Protein AF-A0A6J1KAU2-F1 (afdb_monomer_lite)

Sequence (123 aa):
MEIAKTAQKSWAKTPLWRRAEVLHKSAAILKEHKAPIAECLVKEISKPAKDAVTEVVRSGDLVSYCAEEDVRILGEGKFLVADSFPGNERTKYCLTSKVLLAVSPEKVLRLVMSSRCIRVSTV

Organism: Cucurbita maxima (NCBI:txid3661)

Secondary structure (DSSP, 8-state):
-HHHHHHHHHHTTS-HHHHHHHHHHHHHHHHHTHHHHHHHHHHHH---HHHHHHHHHHHHHHHHHHHHHHHHHHHS--EEEGGGSTT--TT-EEEEEEEEEEE--TTS-EEEEEEEEEEEPP-

pLDDT: mean 71.18, std 18.27, range [30.25, 92.75]

Radius of gyration: 19.09 Å; chains: 1; bounding box: 45×30×55 Å

InterPro domains:
  IPR015590 Aldehyde dehydrogenase domain [PF00171] (2-76)
  IPR016161 Aldehyde/histidinol dehydrogenase [SSF53720] (2-81)
  IPR016162 Aldehyde dehydrogenase, N-terminal [G3DSA:3.40.605.10] (1-103)
  IPR051020 Aldehyde dehydrogenase-related metabolic enzymes [PTHR42991] (1-101)

Foldseek 3Di:
DVVVVVVVVVVVPDDLVVVLVVLLVVLVVLLVCLQVQLVVVCVPPVDDSVVSSVLSNVQSVVSNVVSVVLCVQVVPQDWDQPVVDPPDDRQWIKGKHWDWDFDDDPRHGDTDTDIDIDTDDDD

Structure (mmCIF, N/CA/C/O backbone):
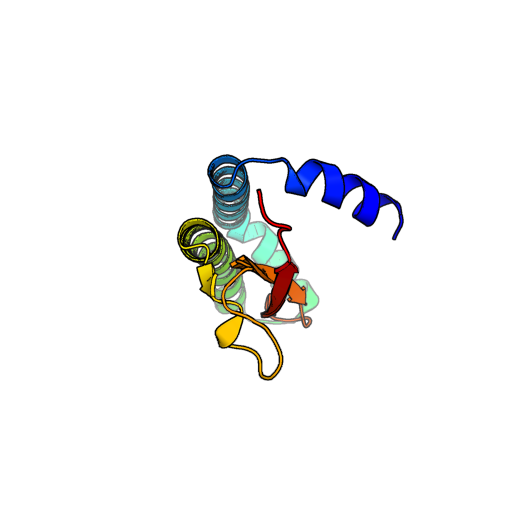data_AF-A0A6J1KAU2-F1
#
_entry.id   AF-A0A6J1KAU2-F1
#
loop_
_atom_site.group_PDB
_atom_site.id
_atom_site.type_symbol
_atom_site.label_atom_id
_atom_site.label_alt_id
_atom_site.label_comp_id
_atom_site.label_asym_id
_atom_site.label_entity_id
_atom_site.label_seq_id
_atom_site.pdbx_PDB_ins_code
_atom_site.Cartn_x
_atom_site.Cartn_y
_atom_site.Cartn_z
_atom_site.occupancy
_atom_site.B_iso_or_equiv
_atom_site.auth_seq_id
_atom_site.auth_comp_id
_atom_site.auth_asym_id
_atom_site.auth_atom_id
_atom_site.pdbx_PDB_model_num
ATOM 1 N N . MET A 1 1 ? 2.199 19.894 11.637 1.00 62.66 1 MET A N 1
ATOM 2 C CA . MET A 1 1 ? 1.567 18.835 12.466 1.00 62.66 1 MET A CA 1
ATOM 3 C C . MET A 1 1 ? 0.053 18.980 12.593 1.00 62.66 1 MET A C 1
ATOM 5 O O . MET A 1 1 ? -0.623 17.960 12.572 1.00 62.66 1 MET A O 1
ATOM 9 N N . GLU A 1 2 ? -0.501 20.192 12.691 1.00 78.00 2 GLU A N 1
ATOM 10 C CA . GLU A 1 2 ? -1.951 20.373 12.902 1.00 78.00 2 GLU A CA 1
ATOM 11 C C . GLU A 1 2 ? -2.833 19.846 11.756 1.00 78.00 2 GLU A C 1
ATOM 13 O O . GLU A 1 2 ? -3.842 19.200 12.020 1.00 78.00 2 GLU A O 1
ATOM 18 N N . ILE A 1 3 ? -2.401 19.982 10.496 1.00 84.31 3 ILE A N 1
ATOM 19 C CA . ILE A 1 3 ? -3.124 19.439 9.326 1.00 84.31 3 ILE A CA 1
ATOM 20 C C . ILE A 1 3 ? -3.240 17.905 9.389 1.00 84.31 3 ILE A C 1
ATOM 22 O O . ILE A 1 3 ? -4.291 17.334 9.109 1.00 84.31 3 ILE A O 1
ATOM 26 N N . ALA A 1 4 ? -2.172 17.219 9.809 1.00 75.06 4 ALA A N 1
ATOM 27 C CA . ALA A 1 4 ? -2.192 15.765 9.952 1.00 75.06 4 ALA A CA 1
ATOM 28 C C . ALA A 1 4 ? -3.140 15.324 11.080 1.00 75.06 4 ALA A C 1
ATOM 30 O O . ALA A 1 4 ? -3.861 14.341 10.929 1.00 75.06 4 ALA A O 1
ATOM 31 N N . LYS A 1 5 ? -3.193 16.072 12.193 1.00 77.62 5 LYS A N 1
ATOM 32 C CA . LYS A 1 5 ? -4.108 15.783 13.310 1.00 77.62 5 LYS A CA 1
ATOM 33 C C . LYS A 1 5 ? -5.574 15.964 12.920 1.00 77.62 5 LYS A C 1
ATOM 35 O O . LYS A 1 5 ? -6.412 15.167 13.335 1.00 77.62 5 LYS A O 1
ATOM 40 N N . THR A 1 6 ? -5.907 16.996 12.146 1.00 83.00 6 THR A N 1
ATOM 41 C CA . THR A 1 6 ? -7.290 17.223 11.699 1.00 83.00 6 THR A CA 1
ATOM 42 C C . THR A 1 6 ? -7.721 16.175 10.676 1.00 83.00 6 THR A C 1
ATOM 44 O O . THR A 1 6 ? -8.795 15.592 10.831 1.00 83.00 6 THR A O 1
ATOM 47 N N . ALA A 1 7 ? -6.858 15.845 9.712 1.00 81.19 7 ALA A N 1
ATOM 48 C CA . ALA A 1 7 ? -7.108 14.788 8.732 1.00 81.19 7 ALA A CA 1
ATOM 49 C C . ALA A 1 7 ? -7.204 13.390 9.370 1.00 81.19 7 ALA A C 1
ATOM 51 O O . ALA A 1 7 ? -8.013 12.566 8.952 1.00 81.19 7 ALA A O 1
ATOM 52 N N . GLN A 1 8 ? -6.443 13.112 10.433 1.00 80.38 8 GLN A N 1
ATOM 53 C CA . GLN A 1 8 ? -6.509 11.825 11.133 1.00 80.38 8 GLN A CA 1
ATOM 54 C C . GLN A 1 8 ? -7.888 11.577 11.765 1.00 80.38 8 GLN A C 1
ATOM 56 O O . GLN A 1 8 ? -8.354 10.437 11.785 1.00 80.38 8 GLN A O 1
ATOM 61 N N . LYS A 1 9 ? -8.582 12.630 12.222 1.00 81.50 9 LYS A N 1
ATOM 62 C CA . LYS A 1 9 ? -9.944 12.520 12.775 1.00 81.50 9 LYS A CA 1
ATOM 63 C C . LYS A 1 9 ? -10.979 12.159 11.711 1.00 81.50 9 LYS A C 1
ATOM 65 O O . LYS A 1 9 ? -11.881 11.375 11.999 1.00 81.50 9 LYS A O 1
ATOM 70 N N . SER A 1 10 ? -10.880 12.726 10.507 1.00 83.50 10 SER A N 1
ATOM 71 C CA . SER A 1 10 ? -11.774 12.363 9.400 1.00 83.50 10 SER A CA 1
ATOM 72 C C . SER A 1 10 ? -11.431 10.978 8.848 1.00 83.50 10 SER A C 1
ATOM 74 O O . SER A 1 10 ? -12.337 10.179 8.623 1.00 83.50 10 SER A O 1
ATOM 76 N N . TRP A 1 11 ? -10.142 10.644 8.741 1.00 80.12 11 TRP A N 1
ATOM 77 C CA . TRP A 1 11 ? -9.676 9.328 8.302 1.00 80.12 11 TRP A CA 1
ATOM 78 C C . TRP A 1 11 ? -10.119 8.201 9.239 1.00 80.12 11 TRP A C 1
ATOM 80 O O . TRP A 1 11 ? -10.567 7.159 8.771 1.00 80.12 11 TRP A O 1
ATOM 90 N N . ALA A 1 12 ? -10.098 8.416 10.557 1.00 78.69 12 ALA A N 1
ATOM 91 C CA . ALA A 1 12 ? -10.556 7.424 11.532 1.00 78.69 12 ALA A CA 1
ATOM 92 C C . ALA A 1 12 ? -12.041 7.038 11.374 1.00 78.69 12 ALA A C 1
ATOM 94 O O . ALA A 1 12 ? -12.426 5.943 11.772 1.00 78.69 12 ALA A O 1
ATOM 95 N N . LYS A 1 13 ? -12.870 7.909 10.780 1.00 81.00 13 LYS A N 1
ATOM 96 C CA . LYS A 1 13 ? -14.290 7.632 10.505 1.00 81.00 13 LYS A CA 1
ATOM 97 C C . LYS A 1 13 ? -14.512 6.847 9.212 1.00 81.00 13 LYS A C 1
ATOM 99 O O . LYS A 1 13 ? -15.621 6.380 8.971 1.00 81.00 13 LYS A O 1
ATOM 104 N N . THR A 1 14 ? -13.495 6.727 8.359 1.00 81.62 14 THR A N 1
ATOM 105 C CA . THR A 1 14 ? -13.633 5.995 7.097 1.00 81.62 14 THR A CA 1
ATOM 106 C C . THR A 1 14 ? -13.702 4.486 7.357 1.00 81.62 14 THR A C 1
ATOM 108 O O . THR A 1 14 ? -12.888 3.944 8.120 1.00 81.62 14 THR A O 1
ATOM 111 N N . PRO A 1 15 ? -14.669 3.778 6.743 1.00 82.44 15 PRO A N 1
ATOM 112 C CA . PRO A 1 15 ? -14.812 2.346 6.950 1.00 82.44 15 PRO A CA 1
ATOM 113 C C . PRO A 1 15 ? -13.609 1.598 6.364 1.00 82.44 15 PRO A C 1
ATOM 115 O O . PRO A 1 15 ? -12.975 2.051 5.410 1.00 82.44 15 PRO A O 1
ATOM 118 N N . LEU A 1 16 ? -13.306 0.434 6.938 1.00 78.81 16 LEU A N 1
ATOM 119 C CA . LEU A 1 16 ? -12.123 -0.370 6.608 1.00 78.81 16 LEU A CA 1
ATOM 120 C C . LEU A 1 16 ? -11.997 -0.683 5.113 1.00 78.81 16 LEU A C 1
ATOM 122 O O . LEU A 1 16 ? -10.934 -0.490 4.533 1.00 78.81 16 LEU A O 1
ATOM 126 N N . TRP A 1 17 ? -13.098 -1.077 4.474 1.00 79.81 17 TRP A N 1
ATOM 127 C CA . TRP A 1 17 ? -13.111 -1.427 3.053 1.00 79.81 17 TRP A CA 1
ATOM 128 C C . TRP A 1 17 ? -12.751 -0.244 2.138 1.00 79.81 17 TRP A C 1
ATOM 130 O O . TRP A 1 17 ? -12.009 -0.425 1.179 1.00 79.81 17 TRP A O 1
ATOM 140 N N . ARG A 1 18 ? -13.199 0.983 2.460 1.00 84.12 18 ARG A N 1
ATOM 141 C CA . ARG A 1 18 ? -12.830 2.202 1.708 1.00 84.12 18 ARG A CA 1
ATOM 142 C C . ARG A 1 18 ? -11.338 2.485 1.837 1.00 84.12 18 ARG A C 1
ATOM 144 O O . ARG A 1 18 ? -10.711 2.915 0.875 1.00 84.12 18 ARG A O 1
ATOM 151 N N . ARG A 1 19 ? -10.768 2.263 3.026 1.00 84.88 19 ARG A N 1
ATOM 152 C CA . ARG A 1 19 ? -9.329 2.451 3.261 1.00 84.88 19 ARG A CA 1
ATOM 153 C C . ARG A 1 19 ? -8.506 1.462 2.440 1.00 84.88 19 ARG A C 1
ATOM 155 O O . ARG A 1 19 ? -7.571 1.885 1.766 1.00 84.88 19 ARG A O 1
ATOM 162 N N . ALA A 1 20 ? -8.903 0.190 2.433 1.00 85.38 20 ALA A N 1
ATOM 163 C CA . ALA A 1 20 ? -8.270 -0.835 1.608 1.00 85.38 20 ALA A CA 1
ATOM 164 C C . ALA A 1 20 ? -8.380 -0.511 0.108 1.00 85.38 20 ALA A C 1
ATOM 166 O O . ALA A 1 20 ? -7.387 -0.578 -0.609 1.00 85.38 20 ALA A O 1
ATOM 167 N N . GLU A 1 21 ? -9.549 -0.061 -0.359 1.00 89.25 21 GLU A N 1
ATOM 168 C CA . GLU A 1 21 ? -9.766 0.345 -1.753 1.00 89.25 21 GLU A CA 1
ATOM 169 C C . GLU A 1 21 ? -8.801 1.462 -2.189 1.00 89.25 21 GLU A C 1
ATOM 171 O O . GLU A 1 21 ? -8.217 1.401 -3.271 1.00 89.25 21 GLU A O 1
ATOM 176 N N . VAL A 1 22 ? -8.594 2.479 -1.345 1.00 89.12 22 VAL A N 1
ATOM 177 C CA . VAL A 1 22 ? -7.663 3.585 -1.631 1.00 89.12 22 VAL A CA 1
ATOM 178 C C . VAL A 1 22 ? -6.213 3.097 -1.703 1.00 89.12 22 VAL A C 1
ATOM 180 O O . VAL A 1 22 ? -5.463 3.524 -2.585 1.00 89.12 22 VAL A O 1
ATOM 183 N N . LEU A 1 23 ? -5.809 2.186 -0.815 1.00 87.75 23 LEU A N 1
ATOM 184 C CA . LEU A 1 23 ? -4.464 1.605 -0.829 1.00 87.75 23 LEU A CA 1
ATOM 185 C C . LEU A 1 23 ? -4.228 0.733 -2.069 1.00 87.75 23 LEU A C 1
ATOM 187 O O . LEU A 1 23 ? -3.192 0.869 -2.718 1.00 87.75 23 LEU A O 1
ATOM 191 N N . HIS A 1 24 ? -5.212 -0.077 -2.463 1.00 89.56 24 HIS A N 1
ATOM 192 C CA . HIS A 1 24 ? -5.152 -0.882 -3.688 1.00 89.56 24 HIS A CA 1
ATOM 193 C C . HIS A 1 24 ? -5.075 -0.018 -4.948 1.00 89.56 24 HIS A C 1
ATOM 195 O O . HIS A 1 24 ? -4.266 -0.290 -5.834 1.00 89.56 24 HIS A O 1
ATOM 201 N N . LYS A 1 25 ? -5.836 1.083 -5.006 1.00 92.19 25 LYS A N 1
ATOM 202 C CA . LYS A 1 25 ? -5.717 2.075 -6.091 1.00 92.19 25 LYS A CA 1
ATOM 203 C C . LYS A 1 25 ? -4.320 2.683 -6.145 1.00 92.19 25 LYS A C 1
ATOM 205 O O . LYS A 1 25 ? -3.744 2.806 -7.221 1.00 92.19 25 LYS A O 1
ATOM 210 N N . SER A 1 26 ? -3.752 3.011 -4.988 1.00 88.94 26 SER A N 1
ATOM 211 C CA . SER A 1 26 ? -2.399 3.568 -4.899 1.00 88.94 26 SER A CA 1
ATOM 212 C C . SER A 1 26 ? -1.346 2.564 -5.388 1.00 88.94 26 SER A C 1
ATOM 214 O O . SER A 1 26 ? -0.449 2.927 -6.146 1.00 88.94 26 SER A O 1
ATOM 216 N N . ALA A 1 27 ? -1.485 1.286 -5.027 1.00 89.25 27 ALA A N 1
ATOM 217 C CA . ALA A 1 27 ? -0.619 0.212 -5.509 1.00 89.25 27 ALA A CA 1
ATOM 218 C C . ALA A 1 27 ? -0.732 -0.009 -7.029 1.00 89.25 27 ALA A C 1
ATOM 220 O O . ALA A 1 27 ? 0.282 -0.248 -7.687 1.00 89.25 27 ALA A O 1
ATOM 221 N N . ALA A 1 28 ? -1.936 0.099 -7.598 1.00 91.12 28 ALA A N 1
ATOM 222 C CA . ALA A 1 28 ? -2.147 0.004 -9.042 1.00 91.12 28 ALA A CA 1
ATOM 223 C C . ALA A 1 28 ? -1.432 1.138 -9.796 1.00 91.12 28 ALA A C 1
ATOM 225 O O . ALA A 1 28 ? -0.676 0.864 -10.726 1.00 91.12 28 ALA A O 1
ATOM 226 N N . ILE A 1 29 ? -1.577 2.382 -9.327 1.00 91.38 29 ILE A N 1
ATOM 227 C CA . ILE A 1 29 ? -0.911 3.562 -9.905 1.00 91.38 29 ILE A CA 1
ATOM 228 C C . ILE A 1 29 ? 0.617 3.407 -9.849 1.00 91.38 29 ILE A C 1
ATOM 230 O O . ILE A 1 29 ? 1.309 3.684 -10.827 1.00 91.38 29 ILE A O 1
ATOM 234 N N . LEU A 1 30 ? 1.165 2.899 -8.738 1.00 87.88 30 LEU A N 1
ATOM 235 C CA . LEU A 1 30 ? 2.605 2.627 -8.623 1.00 87.88 30 LEU A CA 1
ATOM 236 C C . LEU A 1 30 ? 3.097 1.605 -9.658 1.00 87.88 30 LEU A C 1
ATOM 238 O O . LEU A 1 30 ? 4.181 1.762 -10.219 1.00 87.88 30 LEU A O 1
ATOM 242 N N . LYS A 1 31 ? 2.305 0.561 -9.924 1.00 87.25 31 LYS A N 1
ATOM 243 C CA . LYS A 1 31 ? 2.641 -0.477 -10.909 1.00 87.25 31 LYS A CA 1
ATOM 244 C C . LYS A 1 31 ? 2.522 0.031 -12.347 1.00 87.25 31 LYS A C 1
ATOM 246 O O . LYS A 1 31 ? 3.347 -0.343 -13.181 1.00 87.25 31 LYS A O 1
ATOM 251 N N . GLU A 1 32 ? 1.540 0.885 -12.623 1.00 92.75 32 GLU A N 1
ATOM 252 C CA . GLU A 1 32 ? 1.344 1.532 -13.924 1.00 92.75 32 GLU A CA 1
ATOM 253 C C . GLU A 1 32 ? 2.503 2.485 -14.249 1.00 92.75 32 GLU A C 1
ATOM 255 O O . GLU A 1 32 ? 3.114 2.398 -15.314 1.00 92.75 32 GLU A O 1
ATOM 260 N N . HIS A 1 33 ? 2.911 3.306 -13.279 1.00 91.25 33 HIS A N 1
ATOM 261 C CA . HIS A 1 33 ? 3.998 4.276 -13.426 1.00 91.25 33 HIS A CA 1
ATOM 262 C C . HIS A 1 33 ? 5.378 3.736 -13.012 1.00 91.25 33 HIS A C 1
ATOM 264 O O . HIS A 1 33 ? 6.282 4.503 -12.678 1.00 91.25 33 HIS A O 1
ATOM 270 N N . LYS A 1 34 ? 5.600 2.418 -13.077 1.00 88.62 34 LYS A N 1
ATOM 271 C CA . LYS A 1 34 ? 6.869 1.807 -12.640 1.00 88.62 34 LYS A CA 1
ATOM 272 C C . LYS A 1 34 ? 8.104 2.312 -13.395 1.00 88.62 34 LYS A C 1
ATOM 274 O O . LYS A 1 34 ? 9.176 2.404 -12.809 1.00 88.62 34 LYS A O 1
ATOM 279 N N . ALA A 1 35 ? 7.963 2.630 -14.683 1.00 86.75 35 ALA A N 1
ATOM 280 C CA . ALA A 1 35 ? 9.067 3.079 -15.532 1.00 86.75 35 ALA A CA 1
ATOM 281 C C . ALA A 1 35 ? 9.592 4.479 -15.148 1.00 86.75 35 ALA A C 1
ATOM 283 O O . ALA A 1 35 ? 10.783 4.580 -14.854 1.00 86.75 35 ALA A O 1
ATOM 284 N N . PRO A 1 36 ? 8.752 5.534 -15.069 1.00 90.56 36 PRO A N 1
ATOM 285 C CA . PRO A 1 36 ? 9.225 6.856 -14.652 1.00 90.56 36 PRO A CA 1
ATOM 286 C C . PRO A 1 36 ? 9.722 6.875 -13.199 1.00 90.56 36 PRO A C 1
ATOM 288 O O . PRO A 1 36 ? 10.710 7.540 -12.900 1.00 90.56 36 PRO A O 1
ATOM 291 N N . ILE A 1 37 ? 9.104 6.102 -12.297 1.00 87.06 37 ILE A N 1
ATOM 292 C CA . ILE A 1 37 ? 9.551 6.014 -10.896 1.00 87.06 37 ILE A CA 1
ATOM 293 C C . ILE A 1 37 ? 10.921 5.328 -10.802 1.00 87.06 37 ILE A C 1
ATOM 295 O O . ILE A 1 37 ? 11.793 5.785 -10.064 1.00 87.06 37 ILE A O 1
ATOM 299 N N . ALA A 1 38 ? 11.143 4.258 -11.570 1.00 86.88 38 ALA A N 1
ATOM 300 C CA . ALA A 1 38 ? 12.443 3.598 -11.619 1.00 86.88 38 ALA A CA 1
ATOM 301 C C . ALA A 1 38 ? 13.532 4.525 -12.176 1.00 86.88 38 ALA A C 1
ATOM 303 O O . ALA A 1 38 ? 14.644 4.518 -11.660 1.00 86.88 38 ALA A O 1
ATOM 304 N N . GLU A 1 39 ? 13.227 5.359 -13.174 1.00 88.25 39 GLU A N 1
ATOM 305 C CA . GLU A 1 39 ? 14.182 6.342 -13.698 1.00 88.25 39 GLU A CA 1
ATOM 306 C C . GLU A 1 39 ? 14.595 7.370 -12.630 1.00 88.25 39 GLU A C 1
ATOM 308 O O . GLU A 1 39 ? 15.785 7.657 -12.478 1.00 88.25 39 GLU A O 1
ATOM 313 N N . CYS A 1 40 ? 13.639 7.881 -11.847 1.00 87.56 40 CYS A N 1
ATOM 314 C CA . CYS A 1 40 ? 13.929 8.750 -10.704 1.00 87.56 40 CYS A CA 1
ATOM 315 C C . CYS A 1 40 ? 14.821 8.047 -9.665 1.00 87.56 40 CYS A C 1
ATOM 317 O O . CYS A 1 40 ? 15.824 8.616 -9.239 1.00 87.56 40 CYS A O 1
ATOM 319 N N . LEU A 1 41 ? 14.525 6.787 -9.326 1.00 84.56 41 LEU A N 1
ATOM 320 C CA . LEU A 1 41 ? 15.322 6.004 -8.371 1.00 84.56 41 LEU A CA 1
ATOM 321 C C . LEU A 1 41 ? 16.760 5.760 -8.842 1.00 84.56 41 LEU A C 1
ATOM 323 O O . LEU A 1 41 ? 17.691 5.793 -8.034 1.00 84.56 41 LEU A O 1
ATOM 327 N N . VAL A 1 42 ? 16.963 5.523 -10.141 1.00 87.88 42 VAL A N 1
ATOM 328 C CA . VAL A 1 42 ? 18.306 5.372 -10.720 1.00 87.88 42 VAL A CA 1
ATOM 329 C C . VAL A 1 42 ? 19.089 6.681 -10.595 1.00 87.88 42 VAL A C 1
ATOM 331 O O . VAL A 1 42 ? 20.261 6.644 -10.224 1.00 87.88 42 VAL A O 1
ATOM 334 N N . LYS A 1 43 ? 18.447 7.831 -10.845 1.00 87.75 43 LYS A N 1
ATOM 335 C CA . LYS A 1 43 ? 19.079 9.158 -10.734 1.00 87.75 43 LYS A CA 1
ATOM 336 C C . LYS A 1 43 ? 19.454 9.521 -9.295 1.00 87.75 43 LYS A C 1
ATOM 338 O O . LYS A 1 43 ? 20.495 10.132 -9.090 1.00 87.75 43 LYS A O 1
ATOM 343 N N . GLU A 1 44 ? 18.638 9.143 -8.312 1.00 85.50 44 GLU A N 1
ATOM 344 C CA . GLU A 1 44 ? 18.885 9.466 -6.900 1.00 85.50 44 GLU A CA 1
ATOM 345 C C . GLU A 1 44 ? 19.897 8.524 -6.229 1.00 85.50 44 GLU A C 1
ATOM 347 O O . GLU A 1 44 ? 20.783 8.975 -5.508 1.00 85.50 44 GLU A O 1
ATOM 352 N N . ILE A 1 45 ? 19.769 7.209 -6.445 1.00 80.62 45 ILE A N 1
ATOM 353 C CA . ILE A 1 45 ? 20.452 6.182 -5.631 1.00 80.62 45 ILE A CA 1
ATOM 354 C C . ILE A 1 45 ? 21.538 5.439 -6.435 1.00 80.62 45 ILE A C 1
ATOM 356 O O . ILE A 1 45 ? 22.273 4.624 -5.879 1.00 80.62 45 ILE A O 1
ATOM 360 N N . SER A 1 46 ? 21.689 5.715 -7.738 1.00 80.25 46 SER A N 1
ATOM 361 C CA . SER A 1 46 ? 22.650 5.039 -8.634 1.00 80.25 46 SER A CA 1
ATOM 362 C C . SER A 1 46 ? 22.517 3.506 -8.654 1.00 80.25 46 SER A C 1
ATOM 364 O O . SER A 1 46 ? 23.499 2.782 -8.816 1.00 80.25 46 SER A O 1
ATOM 366 N N . LYS A 1 47 ? 21.297 2.984 -8.477 1.00 79.12 47 LYS A N 1
ATOM 367 C CA . LYS A 1 47 ? 21.005 1.548 -8.630 1.00 79.12 47 LYS A CA 1
ATOM 368 C C . LYS A 1 47 ? 20.881 1.175 -10.112 1.00 79.12 47 LYS A C 1
ATOM 370 O O . LYS A 1 47 ? 20.472 2.012 -10.914 1.00 79.12 47 LYS A O 1
ATOM 375 N N . PRO A 1 48 ? 21.173 -0.076 -10.508 1.00 85.94 48 PRO A N 1
ATOM 376 C CA . PRO A 1 48 ? 20.922 -0.516 -11.874 1.00 85.94 48 PRO A CA 1
ATOM 377 C C . PRO A 1 48 ? 19.412 -0.518 -12.160 1.00 85.94 48 PRO A C 1
ATOM 379 O O . PRO A 1 48 ? 18.601 -0.900 -11.316 1.00 85.94 48 PRO A O 1
ATOM 382 N N . ALA A 1 49 ? 19.027 -0.118 -13.375 1.00 83.69 49 ALA A N 1
ATOM 383 C CA . ALA A 1 49 ? 17.623 0.086 -13.749 1.00 83.69 49 ALA A CA 1
ATOM 384 C C . ALA A 1 49 ? 16.735 -1.153 -13.532 1.00 83.69 49 ALA A C 1
ATOM 386 O O . ALA A 1 49 ? 15.561 -1.023 -13.191 1.00 83.69 49 ALA A O 1
ATOM 387 N N . LYS A 1 50 ? 17.296 -2.359 -13.683 1.00 85.81 50 LYS A N 1
ATOM 388 C CA . LYS A 1 50 ? 16.579 -3.615 -13.417 1.00 85.81 50 LYS A CA 1
ATOM 389 C C . LYS A 1 50 ? 16.174 -3.732 -11.945 1.00 85.81 50 LYS A C 1
ATOM 391 O O . LYS A 1 50 ? 15.012 -4.019 -11.666 1.00 85.81 50 LYS A O 1
ATOM 396 N N . ASP A 1 51 ? 17.087 -3.429 -11.027 1.00 85.06 51 ASP A N 1
ATOM 397 C CA . ASP A 1 51 ? 16.826 -3.510 -9.588 1.00 85.06 51 ASP A CA 1
ATOM 398 C C . ASP A 1 51 ? 15.846 -2.417 -9.150 1.00 85.06 51 ASP A C 1
ATOM 400 O O . ASP A 1 51 ? 14.909 -2.697 -8.402 1.00 85.06 51 ASP A O 1
ATOM 404 N N . ALA A 1 52 ? 15.981 -1.204 -9.698 1.00 85.12 52 ALA A N 1
ATOM 405 C CA . ALA A 1 52 ? 15.056 -0.102 -9.432 1.00 85.12 52 ALA A CA 1
ATOM 406 C C . ALA A 1 52 ? 13.607 -0.458 -9.816 1.00 85.12 52 ALA A C 1
ATOM 408 O O . ALA A 1 52 ? 12.685 -0.237 -9.035 1.00 85.12 52 ALA A O 1
ATOM 409 N N . VAL A 1 53 ? 13.388 -1.089 -10.977 1.00 86.62 53 VAL A N 1
ATOM 410 C CA . VAL A 1 53 ? 12.045 -1.547 -11.377 1.00 86.62 53 VAL A CA 1
ATOM 411 C C . VAL A 1 53 ? 11.514 -2.617 -10.420 1.00 86.62 53 VAL A C 1
ATOM 413 O O . VAL A 1 53 ? 10.348 -2.555 -10.025 1.00 86.62 53 VAL A O 1
ATOM 416 N N . THR A 1 54 ? 12.346 -3.584 -10.014 1.00 87.62 54 THR A N 1
ATOM 417 C CA . THR A 1 54 ? 11.911 -4.624 -9.064 1.00 87.62 54 THR A CA 1
ATOM 418 C C . THR A 1 54 ? 11.547 -4.052 -7.695 1.00 87.62 54 THR A C 1
ATOM 420 O O . THR A 1 54 ? 10.600 -4.520 -7.067 1.00 87.62 54 THR A O 1
ATOM 423 N N . GLU A 1 55 ? 12.237 -3.003 -7.252 1.00 85.38 55 GLU A N 1
ATOM 424 C CA . GLU A 1 55 ? 11.973 -2.311 -5.992 1.00 85.38 55 GLU A CA 1
ATOM 425 C C . GLU A 1 55 ? 10.641 -1.553 -6.011 1.00 85.38 55 GLU A C 1
ATOM 427 O O . GLU A 1 55 ? 9.879 -1.628 -5.043 1.00 85.38 55 GLU A O 1
ATOM 432 N N . VAL A 1 56 ? 10.306 -0.890 -7.124 1.00 86.75 56 VAL A N 1
ATOM 433 C CA . VAL A 1 56 ? 9.009 -0.211 -7.290 1.00 86.75 56 VAL A CA 1
ATOM 434 C C . VAL A 1 56 ? 7.860 -1.216 -7.277 1.00 86.75 56 VAL A C 1
ATOM 436 O O . VAL A 1 56 ? 6.874 -1.022 -6.565 1.00 86.75 56 VAL A O 1
ATOM 439 N N . VAL A 1 57 ? 7.998 -2.325 -8.011 1.00 87.94 57 VAL A N 1
ATOM 440 C CA . VAL A 1 57 ? 6.983 -3.391 -8.036 1.00 87.94 57 VAL A CA 1
ATOM 441 C C . VAL A 1 57 ? 6.803 -3.993 -6.643 1.00 87.94 57 VAL A C 1
ATOM 443 O O . VAL A 1 57 ? 5.677 -4.062 -6.150 1.00 87.94 57 VAL A O 1
ATOM 446 N N . ARG A 1 58 ? 7.910 -4.322 -5.965 1.00 86.88 58 ARG A N 1
ATOM 447 C CA . ARG A 1 58 ? 7.894 -4.838 -4.592 1.00 86.88 58 ARG A CA 1
ATOM 448 C C . ARG A 1 58 ? 7.240 -3.858 -3.619 1.00 86.88 58 ARG A C 1
ATOM 450 O O . ARG A 1 58 ? 6.522 -4.282 -2.721 1.00 86.88 58 ARG A O 1
ATOM 457 N N . SER A 1 59 ? 7.461 -2.558 -3.791 1.00 84.81 59 SER A N 1
ATOM 458 C CA . SER A 1 59 ? 6.823 -1.526 -2.967 1.00 84.81 59 SER A CA 1
ATOM 459 C C . SER A 1 59 ? 5.308 -1.488 -3.183 1.00 84.81 59 SER A C 1
ATOM 461 O O . SER A 1 59 ? 4.557 -1.420 -2.213 1.00 84.81 59 SER A O 1
ATOM 463 N N . GLY A 1 60 ? 4.837 -1.617 -4.427 1.00 86.25 60 GLY A N 1
ATOM 464 C CA . GLY A 1 60 ? 3.407 -1.758 -4.723 1.00 86.25 60 GLY A CA 1
ATOM 465 C C . GLY A 1 60 ? 2.788 -3.029 -4.122 1.00 86.25 60 GLY A C 1
ATOM 466 O O . GLY A 1 60 ? 1.671 -2.990 -3.598 1.00 86.25 60 GLY A O 1
ATOM 467 N N . ASP A 1 61 ? 3.517 -4.146 -4.142 1.00 86.25 61 ASP A N 1
ATOM 468 C CA . ASP A 1 61 ? 3.083 -5.398 -3.509 1.00 86.25 61 ASP A CA 1
ATOM 469 C C . ASP A 1 61 ? 3.008 -5.271 -1.983 1.00 86.25 61 ASP A C 1
ATOM 471 O O . ASP A 1 61 ? 2.040 -5.731 -1.382 1.00 86.25 61 ASP A O 1
ATOM 475 N N . LEU A 1 62 ? 3.965 -4.578 -1.355 1.00 84.38 62 LEU A N 1
ATOM 476 C CA . LEU A 1 62 ? 3.928 -4.278 0.080 1.00 84.38 62 LEU A CA 1
ATOM 477 C C . LEU A 1 62 ? 2.703 -3.441 0.458 1.00 84.38 62 LEU A C 1
ATOM 479 O O . LEU A 1 62 ? 2.054 -3.743 1.453 1.00 84.38 62 LEU A O 1
ATOM 483 N N . VAL A 1 63 ? 2.350 -2.425 -0.335 1.00 86.12 63 VAL A N 1
ATOM 484 C CA . VAL A 1 63 ? 1.144 -1.612 -0.088 1.00 86.12 63 VAL A CA 1
ATOM 485 C C . VAL A 1 63 ? -0.121 -2.467 -0.174 1.00 86.12 63 VAL A C 1
ATOM 487 O O . VAL A 1 63 ? -0.990 -2.362 0.691 1.00 86.12 63 VAL A O 1
ATOM 490 N N . SER A 1 64 ? -0.199 -3.346 -1.175 1.00 85.81 64 SER A N 1
ATOM 491 C CA . SER A 1 64 ? -1.333 -4.265 -1.346 1.00 85.81 64 SER A CA 1
ATOM 492 C C . SER A 1 64 ? -1.425 -5.253 -0.177 1.00 85.81 64 SER A C 1
ATOM 494 O O . SER A 1 64 ? -2.501 -5.470 0.373 1.00 85.81 64 SER A O 1
ATOM 496 N N . TYR A 1 65 ? -0.285 -5.800 0.256 1.00 85.31 65 TYR A N 1
ATOM 497 C CA . TYR A 1 65 ? -0.194 -6.682 1.417 1.00 85.31 65 TYR A CA 1
ATOM 498 C C . TYR A 1 65 ? -0.631 -5.975 2.706 1.00 85.31 65 TYR A C 1
ATOM 500 O O . TYR A 1 65 ? -1.421 -6.518 3.472 1.00 85.31 65 TYR A O 1
ATOM 508 N N . CYS A 1 66 ? -0.171 -4.742 2.935 1.00 82.50 66 CYS A N 1
ATOM 509 C CA . CYS A 1 66 ? -0.566 -3.952 4.098 1.00 82.50 66 CYS A CA 1
ATOM 510 C C . CYS A 1 66 ? -2.063 -3.630 4.105 1.00 82.50 66 CYS A C 1
ATOM 512 O O . CYS A 1 66 ? -2.659 -3.627 5.175 1.00 82.50 66 CYS A O 1
ATOM 514 N N . ALA A 1 67 ? -2.674 -3.385 2.943 1.00 84.00 67 ALA A N 1
ATOM 515 C CA . ALA A 1 67 ? -4.112 -3.147 2.850 1.00 84.00 67 ALA A CA 1
ATOM 516 C C . ALA A 1 67 ? -4.925 -4.366 3.316 1.00 84.00 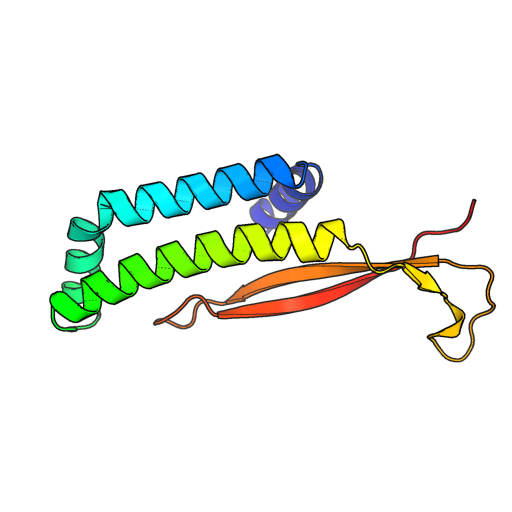67 ALA A C 1
ATOM 518 O O . ALA A 1 67 ? -5.881 -4.217 4.074 1.00 84.00 67 ALA A O 1
ATOM 519 N N . GLU A 1 68 ? -4.516 -5.569 2.909 1.00 83.69 68 GLU A N 1
ATOM 520 C CA . GLU A 1 68 ? -5.160 -6.823 3.317 1.00 83.69 68 GLU A CA 1
ATOM 521 C C . GLU A 1 68 ? -4.909 -7.149 4.792 1.00 83.69 68 GLU A C 1
ATOM 523 O O . GLU A 1 68 ? -5.823 -7.551 5.515 1.00 83.69 68 GLU A O 1
ATOM 528 N N . GLU A 1 69 ? -3.682 -6.937 5.264 1.00 80.50 69 GLU A N 1
ATOM 529 C CA . GLU A 1 69 ? -3.322 -7.175 6.660 1.00 80.50 69 GLU A CA 1
ATOM 530 C C . GLU A 1 69 ? -4.051 -6.205 7.600 1.00 80.50 69 GLU A C 1
ATOM 532 O O . GLU A 1 69 ? -4.508 -6.600 8.671 1.00 80.50 69 GLU A O 1
ATOM 537 N N . ASP A 1 70 ? -4.257 -4.956 7.180 1.00 74.62 70 ASP A N 1
ATOM 538 C CA . ASP A 1 70 ? -5.073 -3.993 7.916 1.00 74.62 70 ASP A CA 1
ATOM 539 C C . ASP A 1 70 ? -6.520 -4.457 8.056 1.00 74.62 70 ASP A C 1
ATOM 541 O O . ASP A 1 70 ? -7.096 -4.353 9.141 1.00 74.62 70 ASP A O 1
ATOM 545 N N . VAL A 1 71 ? -7.113 -4.991 6.985 1.00 78.69 71 VAL A N 1
ATOM 546 C CA . VAL A 1 71 ? -8.477 -5.533 7.028 1.00 78.69 71 VAL A CA 1
ATOM 547 C C . VAL A 1 71 ? -8.551 -6.733 7.972 1.00 78.69 71 VAL A C 1
ATOM 549 O O . VAL A 1 71 ? -9.497 -6.814 8.754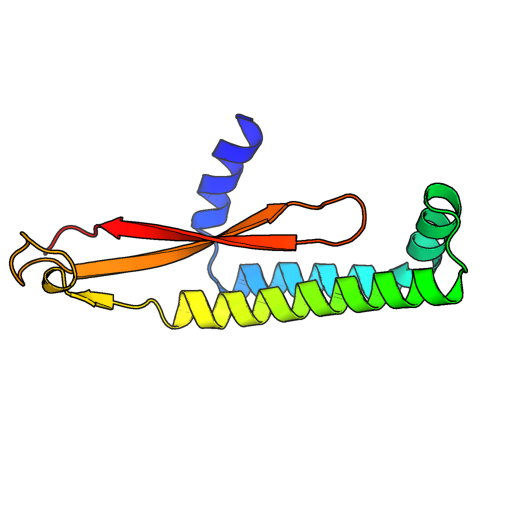 1.00 78.69 71 VAL A O 1
ATOM 552 N N . ARG A 1 72 ? -7.546 -7.618 7.972 1.00 78.38 72 ARG A N 1
ATOM 553 C CA . ARG A 1 72 ? -7.474 -8.765 8.896 1.00 78.38 72 ARG A CA 1
ATOM 554 C C . ARG A 1 72 ? -7.339 -8.317 10.347 1.00 78.38 72 ARG A C 1
ATOM 556 O O . ARG A 1 72 ? -8.152 -8.685 11.186 1.00 78.38 72 ARG A O 1
ATOM 563 N N . ILE A 1 73 ? -6.364 -7.465 10.646 1.00 70.75 73 ILE A N 1
ATOM 564 C CA . ILE A 1 73 ? -6.044 -7.054 12.018 1.00 70.75 73 ILE A CA 1
ATOM 565 C C . ILE A 1 73 ? -7.156 -6.205 12.638 1.00 70.75 73 ILE A C 1
ATOM 567 O O . ILE A 1 73 ? -7.472 -6.369 13.818 1.00 70.75 73 ILE A O 1
ATOM 571 N N . LEU A 1 74 ? -7.736 -5.275 11.874 1.00 66.06 74 LEU A N 1
ATOM 572 C CA . LEU A 1 74 ? -8.833 -4.436 12.363 1.00 66.06 74 LEU A CA 1
ATOM 573 C C . LEU A 1 74 ? -10.185 -5.157 12.302 1.00 66.06 74 LEU A C 1
ATOM 575 O O . LEU A 1 74 ? -11.056 -4.833 13.106 1.00 66.06 74 LEU A O 1
ATOM 579 N N . GLY A 1 75 ? -10.356 -6.126 11.398 1.00 62.59 75 GLY A N 1
ATOM 580 C CA . GLY A 1 75 ? -11.538 -6.986 11.329 1.00 62.59 75 GLY A CA 1
ATOM 581 C C . GLY A 1 75 ? -11.610 -8.000 12.473 1.00 62.59 75 GLY A C 1
ATOM 582 O O . GLY A 1 75 ? -12.688 -8.238 13.005 1.00 62.59 75 GLY A O 1
ATOM 583 N N . GLU A 1 76 ? -10.468 -8.538 12.908 1.00 64.06 76 GLU A N 1
ATOM 584 C CA . GLU A 1 76 ? -10.386 -9.490 14.025 1.00 64.06 76 GLU A CA 1
ATOM 585 C C . GLU A 1 76 ? -10.471 -8.846 15.412 1.00 64.06 76 GLU A C 1
ATOM 587 O O . GLU A 1 76 ? -10.566 -9.587 16.389 1.00 64.06 76 GLU A O 1
ATOM 592 N N . GLY A 1 77 ? -10.402 -7.508 15.504 1.00 58.62 77 GLY A N 1
ATOM 593 C CA . GLY A 1 77 ? -10.514 -6.695 16.723 1.00 58.62 77 GLY A CA 1
ATOM 594 C C . GLY A 1 77 ? -10.430 -7.495 18.022 1.00 58.62 77 GLY A C 1
ATOM 595 O O . GLY A 1 77 ? -11.462 -7.831 18.598 1.00 58.62 77 GLY A O 1
ATOM 596 N N . LYS A 1 78 ? -9.213 -7.850 18.467 1.00 57.50 78 LYS A N 1
ATOM 597 C CA . LYS A 1 78 ? -9.048 -8.731 19.633 1.00 57.50 78 LYS A CA 1
ATOM 598 C C . LYS A 1 78 ? -9.694 -8.090 20.860 1.00 57.50 78 LYS A C 1
ATOM 600 O O . LYS A 1 78 ? -9.172 -7.113 21.408 1.00 57.50 78 LYS A O 1
ATOM 605 N N . PHE A 1 79 ? -10.816 -8.666 21.282 1.00 58.66 79 PHE A N 1
ATOM 606 C CA . PHE A 1 79 ? -11.454 -8.371 22.553 1.00 58.66 79 PHE A CA 1
ATOM 607 C C . PHE A 1 79 ? -10.625 -9.015 23.656 1.00 58.66 79 PHE A C 1
ATOM 609 O O . PHE A 1 79 ? -10.587 -10.235 23.804 1.00 58.66 79 PHE A O 1
ATOM 616 N N . LEU A 1 80 ? -9.928 -8.178 24.415 1.00 63.72 80 LEU A N 1
ATOM 617 C CA . LEU A 1 80 ? -9.243 -8.603 25.622 1.00 63.72 80 LEU A CA 1
ATOM 618 C C . LEU A 1 80 ? -10.177 -8.392 26.807 1.00 63.72 80 LEU A C 1
ATOM 620 O O . LEU A 1 80 ? -10.782 -7.328 26.971 1.00 63.72 80 LEU A O 1
ATOM 624 N N . VAL A 1 81 ? -10.275 -9.416 27.644 1.00 63.34 81 VAL A N 1
ATOM 625 C CA . VA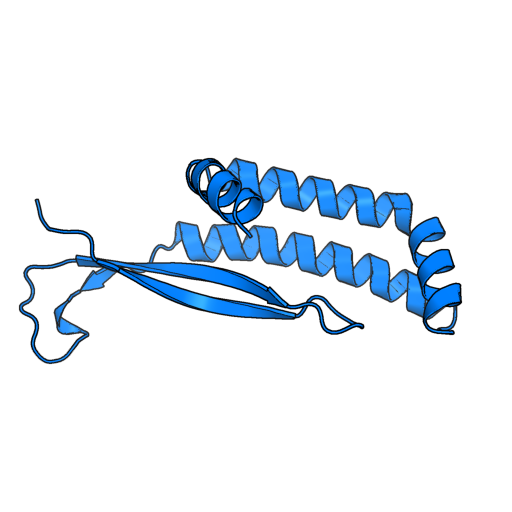L A 1 81 ? -10.937 -9.314 28.943 1.00 63.34 81 VAL A CA 1
ATOM 626 C C . VAL A 1 81 ? -10.001 -8.553 29.881 1.00 63.34 81 VAL A C 1
ATOM 628 O O . VAL A 1 81 ? -8.793 -8.789 29.870 1.00 63.34 81 VAL A O 1
ATOM 631 N N . ALA A 1 82 ? -10.531 -7.633 30.691 1.00 63.12 82 ALA A N 1
ATOM 632 C CA . ALA A 1 82 ? -9.710 -6.796 31.573 1.00 63.12 82 ALA A CA 1
ATOM 633 C C . ALA A 1 82 ? -8.862 -7.578 32.599 1.00 63.12 82 ALA A C 1
ATOM 635 O O . ALA A 1 82 ? -7.853 -7.047 33.054 1.00 63.12 82 ALA A O 1
ATOM 636 N N . ASP A 1 83 ? -9.209 -8.839 32.870 1.00 65.38 83 ASP A N 1
ATOM 637 C CA . ASP A 1 83 ? -8.445 -9.796 33.690 1.00 65.38 83 ASP A CA 1
ATOM 638 C C . ASP A 1 83 ? -7.059 -10.138 33.097 1.00 65.38 83 ASP A C 1
ATOM 640 O O . ASP A 1 83 ? -6.156 -10.605 33.778 1.00 65.38 83 ASP A O 1
ATOM 644 N N . SER A 1 84 ? -6.825 -9.842 31.812 1.00 69.06 84 SER A N 1
ATOM 645 C CA . SER A 1 84 ? -5.487 -9.964 31.208 1.00 69.06 84 SER A CA 1
ATOM 646 C C . SER A 1 84 ? -4.476 -8.934 31.738 1.00 69.06 84 SER A C 1
ATOM 648 O O . SER A 1 84 ? -3.293 -9.030 31.414 1.00 69.06 84 SER A O 1
ATOM 650 N N . PHE A 1 85 ? -4.913 -7.945 32.528 1.00 65.19 85 PHE A N 1
ATOM 651 C CA . PHE A 1 85 ? -4.045 -6.976 33.192 1.00 65.19 85 PHE A CA 1
ATOM 652 C C . PHE A 1 85 ? -4.170 -7.112 34.717 1.00 65.19 85 PHE A C 1
ATOM 654 O O . PHE A 1 85 ? -5.280 -6.987 35.240 1.00 65.19 85 PHE A O 1
ATOM 661 N N . PRO A 1 86 ? -3.057 -7.311 35.450 1.00 71.00 86 PRO A N 1
ATOM 662 C CA . PRO A 1 86 ? -3.105 -7.486 36.898 1.00 71.00 86 PRO A CA 1
ATOM 663 C C . PRO A 1 86 ? -3.708 -6.247 37.579 1.00 71.00 86 PRO A C 1
ATOM 665 O O . PRO A 1 86 ? -3.271 -5.122 37.331 1.00 71.00 86 PRO A O 1
ATOM 668 N N . GLY A 1 87 ? -4.721 -6.458 38.428 1.00 74.12 87 GLY A N 1
ATOM 669 C CA . GLY A 1 87 ? -5.404 -5.399 39.186 1.00 74.12 87 GLY A CA 1
ATOM 670 C C . GLY A 1 87 ? -6.731 -4.890 38.601 1.00 74.12 87 GLY A C 1
ATOM 671 O O . GLY A 1 87 ? -7.230 -3.871 39.074 1.00 74.12 87 GLY A O 1
ATOM 672 N N . ASN A 1 88 ? -7.315 -5.556 37.597 1.00 69.75 88 ASN A N 1
ATOM 673 C CA . ASN A 1 88 ? -8.658 -5.239 37.091 1.00 69.75 88 ASN A CA 1
ATOM 674 C C . ASN A 1 88 ? -9.644 -6.397 37.277 1.00 69.75 88 ASN A C 1
ATOM 676 O O . ASN A 1 88 ? -9.320 -7.556 37.044 1.00 69.75 88 ASN A O 1
ATOM 680 N N . GLU A 1 89 ? -10.885 -6.051 37.611 1.00 67.56 89 GLU A N 1
ATOM 681 C CA . GLU A 1 89 ? -12.010 -6.986 37.654 1.00 67.56 89 GLU A CA 1
ATOM 682 C C . GLU A 1 89 ? -12.537 -7.302 36.244 1.00 67.56 89 GLU A C 1
ATOM 684 O O . GLU A 1 89 ? -12.395 -6.507 35.306 1.00 67.56 89 GLU A O 1
ATOM 689 N N . ARG A 1 90 ? -13.229 -8.441 36.099 1.00 67.19 90 ARG A N 1
ATOM 690 C CA . ARG A 1 90 ? -13.793 -8.961 34.835 1.00 67.19 90 ARG A CA 1
ATOM 691 C C . ARG A 1 90 ? -15.003 -8.170 34.306 1.00 67.19 90 ARG A C 1
ATOM 693 O O . ARG A 1 90 ? -15.815 -8.690 33.550 1.00 67.19 90 ARG A O 1
ATOM 700 N N . THR A 1 91 ? -15.118 -6.911 34.702 1.00 68.38 91 THR A N 1
ATOM 701 C CA . THR A 1 91 ? -16.250 -6.034 34.398 1.00 68.38 91 THR A CA 1
ATOM 702 C C . THR A 1 91 ? -16.031 -5.267 33.093 1.00 68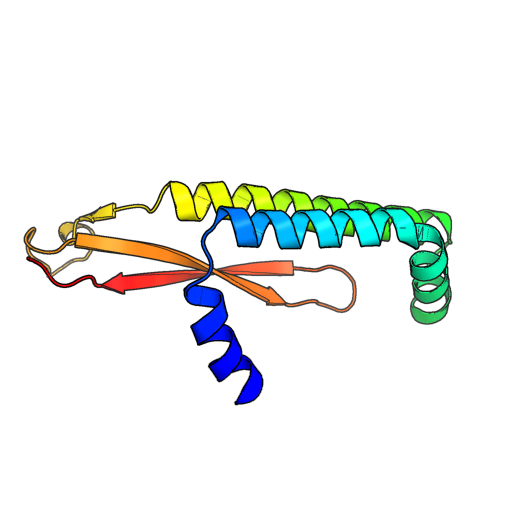.38 91 THR A C 1
ATOM 704 O O . THR A 1 91 ? -16.990 -4.846 32.465 1.00 68.38 91 THR A O 1
ATOM 707 N N . LYS A 1 92 ? -14.780 -5.084 32.642 1.00 66.25 92 LYS A N 1
ATOM 708 C CA . LYS A 1 92 ? -14.440 -4.213 31.500 1.00 66.25 92 LYS A CA 1
ATOM 709 C C . LYS A 1 92 ? -13.936 -5.005 30.288 1.00 66.25 92 LYS A C 1
ATOM 711 O O . LYS A 1 92 ? -13.217 -5.995 30.434 1.00 66.25 92 LYS A O 1
ATOM 716 N N . TYR A 1 93 ? -14.252 -4.506 29.093 1.00 62.56 93 TYR A N 1
ATOM 717 C CA . TYR A 1 93 ? -13.745 -5.022 27.819 1.00 62.56 93 TYR A CA 1
ATOM 718 C C . TYR A 1 93 ? -12.742 -4.042 27.203 1.00 62.56 93 TYR A C 1
ATOM 720 O O . TYR A 1 93 ? -12.957 -2.829 27.176 1.00 62.56 93 TYR A O 1
ATOM 728 N N . CYS A 1 94 ? -11.635 -4.571 26.690 1.00 57.78 94 CYS A N 1
ATOM 729 C CA . CYS A 1 94 ? -10.595 -3.794 26.028 1.00 57.78 94 CYS A CA 1
ATOM 730 C C . CYS A 1 94 ? -10.552 -4.168 24.547 1.00 57.78 94 CYS A C 1
ATOM 732 O O . CYS A 1 94 ? -10.276 -5.319 24.206 1.00 57.78 94 CYS A O 1
ATOM 734 N N . LEU A 1 95 ? -10.778 -3.192 23.665 1.00 61.09 95 LEU A N 1
ATOM 735 C CA . LEU A 1 95 ? -10.575 -3.374 22.232 1.00 61.09 95 LEU A CA 1
A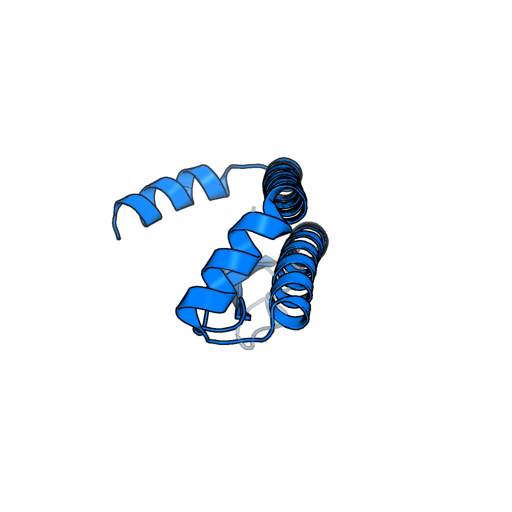TOM 736 C C . LEU A 1 95 ? -9.165 -2.896 21.883 1.00 61.09 95 LEU A C 1
ATOM 738 O O . LEU A 1 95 ? -8.827 -1.719 22.039 1.00 61.09 95 LEU A O 1
ATOM 742 N N . THR A 1 96 ? -8.323 -3.814 21.413 1.00 57.44 96 THR A N 1
ATOM 743 C CA . THR A 1 96 ? -6.978 -3.454 20.956 1.00 57.44 96 THR A CA 1
ATOM 744 C C . THR A 1 96 ? -6.988 -3.266 19.449 1.00 57.44 96 THR A C 1
ATOM 746 O O . THR A 1 96 ? -7.156 -4.222 18.699 1.00 57.44 96 THR A O 1
ATOM 749 N N . SER A 1 97 ? -6.756 -2.032 19.004 1.00 57.25 97 SER A N 1
ATOM 750 C CA . SER A 1 97 ? -6.532 -1.709 17.595 1.00 57.25 97 SER A CA 1
ATOM 751 C C . SER A 1 97 ? -5.052 -1.404 17.382 1.00 57.25 97 SER A C 1
ATOM 753 O O . SER A 1 97 ? -4.485 -0.538 18.056 1.00 57.25 97 SER A O 1
ATOM 755 N N . LYS A 1 98 ? -4.402 -2.095 16.446 1.00 57.91 98 LYS A N 1
ATOM 756 C CA . LYS A 1 98 ? -3.043 -1.725 16.034 1.00 57.91 98 LYS A CA 1
ATOM 757 C C . LYS A 1 98 ? -3.125 -0.511 15.112 1.00 57.91 98 LYS A C 1
ATOM 759 O O . LYS A 1 98 ? -3.941 -0.479 14.197 1.00 57.91 98 LYS A O 1
ATOM 764 N N . VAL A 1 99 ? -2.296 0.491 15.376 1.00 56.56 99 VAL A N 1
ATOM 765 C CA . VAL A 1 99 ? -2.111 1.648 14.503 1.00 56.56 99 VAL A CA 1
ATOM 766 C C . VAL A 1 99 ? -0.800 1.448 13.762 1.00 56.56 99 VAL A C 1
ATOM 768 O O . VAL A 1 99 ? 0.252 1.248 14.374 1.00 56.56 99 VAL A O 1
ATOM 771 N N . LEU A 1 100 ? -0.862 1.497 12.437 1.00 50.72 100 LEU A N 1
ATOM 772 C CA . LEU A 1 100 ? 0.335 1.465 11.616 1.00 50.72 100 LEU A CA 1
ATOM 773 C C . LEU A 1 100 ? 1.071 2.797 11.729 1.00 50.72 100 LEU A C 1
ATOM 775 O O . LEU A 1 100 ? 0.498 3.851 11.454 1.00 50.72 100 LEU A O 1
ATOM 779 N N . LEU A 1 101 ? 2.347 2.748 12.097 1.00 46.50 101 LEU A N 1
ATOM 780 C CA . LEU A 1 101 ? 3.264 3.859 11.915 1.00 46.50 101 LEU A CA 1
ATOM 781 C C . LEU A 1 101 ? 4.147 3.533 10.711 1.00 46.50 101 LEU A C 1
ATOM 783 O O . LEU A 1 101 ? 4.954 2.604 10.751 1.00 46.50 101 LEU A O 1
ATOM 787 N N . ALA A 1 102 ? 3.983 4.285 9.627 1.00 47.09 102 ALA A N 1
ATOM 788 C CA . ALA A 1 102 ? 4.883 4.191 8.490 1.00 47.09 102 ALA A CA 1
ATOM 789 C C . ALA A 1 102 ? 6.118 5.051 8.773 1.00 47.09 102 ALA A C 1
ATOM 791 O O . ALA A 1 102 ? 6.021 6.273 8.872 1.00 47.09 102 ALA A O 1
ATOM 792 N N . VAL A 1 103 ? 7.275 4.407 8.915 1.00 48.44 103 VAL A N 1
ATOM 793 C CA . VAL A 1 103 ? 8.571 5.081 8.911 1.00 48.44 103 VAL A CA 1
ATOM 794 C C . VAL A 1 103 ? 9.279 4.617 7.651 1.00 48.44 103 VAL A C 1
ATOM 796 O O . VAL A 1 103 ? 9.587 3.436 7.512 1.00 48.44 103 VAL A O 1
ATOM 799 N N . SER A 1 104 ? 9.517 5.528 6.714 1.00 39.41 104 SER A N 1
ATOM 800 C CA . SER A 1 104 ? 10.401 5.249 5.585 1.00 39.41 104 SER A CA 1
ATOM 801 C C . SER A 1 104 ? 11.823 5.607 5.987 1.00 39.41 104 SER A C 1
ATOM 803 O O . SER A 1 104 ? 12.166 6.788 5.955 1.00 39.41 104 SER A O 1
ATOM 805 N N . PRO A 1 105 ? 12.690 4.643 6.338 1.00 41.25 105 PRO A N 1
ATOM 806 C CA . PRO A 1 105 ? 14.079 4.811 5.977 1.00 41.25 105 PRO A CA 1
ATOM 807 C C . PRO A 1 105 ? 14.142 4.890 4.449 1.00 41.25 105 PRO A C 1
ATOM 809 O O . PRO A 1 105 ? 13.448 4.153 3.752 1.00 41.25 105 PRO A O 1
ATOM 812 N N . GLU A 1 106 ? 14.984 5.796 3.981 1.00 40.50 106 GLU A N 1
ATOM 813 C CA . GLU A 1 106 ? 15.499 6.133 2.642 1.00 40.50 106 GLU A CA 1
ATOM 814 C C . GLU A 1 106 ? 15.586 5.016 1.572 1.00 40.50 106 GLU A C 1
ATOM 816 O O . GLU A 1 106 ? 15.940 5.292 0.431 1.00 40.50 106 GLU A O 1
ATOM 821 N N . LYS A 1 107 ? 15.254 3.757 1.886 1.00 43.75 107 LYS A N 1
ATOM 822 C CA . LYS A 1 107 ? 15.272 2.624 0.953 1.00 43.75 107 LYS A CA 1
ATOM 823 C C . LYS A 1 107 ? 14.023 1.731 0.965 1.00 43.75 107 LYS A C 1
ATOM 825 O O . LYS A 1 107 ? 13.810 1.046 -0.019 1.00 43.75 107 LYS A O 1
ATOM 830 N N . VAL A 1 108 ? 13.193 1.684 2.016 1.00 39.09 108 VAL A N 1
ATOM 831 C CA . VAL A 1 108 ? 11.994 0.807 2.057 1.00 39.09 108 VAL A CA 1
ATOM 832 C C . VAL A 1 108 ? 10.989 1.333 3.082 1.00 39.09 108 VAL A C 1
ATOM 834 O O . VAL A 1 108 ? 11.377 1.662 4.199 1.00 39.09 108 VAL A O 1
ATOM 837 N N . LEU A 1 109 ? 9.692 1.328 2.749 1.00 37.19 109 LEU A N 1
ATOM 838 C CA . LEU A 1 109 ? 8.603 1.570 3.702 1.00 37.19 109 LEU A CA 1
ATOM 839 C C . LEU A 1 109 ? 8.667 0.514 4.826 1.00 37.19 109 LEU A C 1
ATOM 841 O O . LEU A 1 109 ? 8.274 -0.637 4.627 1.00 37.19 109 LEU A O 1
ATOM 845 N N . ARG A 1 110 ? 9.187 0.870 6.007 1.00 30.25 110 ARG A N 1
ATOM 846 C CA . ARG A 1 110 ? 9.195 -0.023 7.170 1.00 30.25 110 ARG A CA 1
ATOM 847 C C . ARG A 1 110 ? 8.011 0.346 8.051 1.00 30.25 110 ARG A C 1
ATOM 849 O O . ARG A 1 110 ? 7.992 1.376 8.723 1.00 30.25 110 ARG A O 1
ATOM 856 N N . LEU A 1 111 ? 6.988 -0.498 8.032 1.00 38.00 111 LEU A N 1
ATOM 857 C CA . LEU A 1 111 ? 5.857 -0.346 8.934 1.00 38.00 111 LEU A CA 1
ATOM 858 C C . LEU A 1 111 ? 6.257 -0.814 10.332 1.00 38.00 111 LEU A C 1
ATOM 860 O O . LEU A 1 111 ? 6.577 -1.983 10.544 1.00 38.00 111 LEU A O 1
ATOM 864 N N . VAL A 1 112 ? 6.202 0.095 11.295 1.00 38.22 112 VAL A N 1
ATOM 865 C CA . VAL A 1 112 ? 6.232 -0.247 12.713 1.00 38.22 112 VAL A CA 1
ATOM 866 C C . VAL A 1 112 ? 4.784 -0.268 13.184 1.00 38.22 112 VAL A C 1
ATOM 868 O O . VAL A 1 112 ? 4.109 0.759 13.220 1.00 38.22 112 VAL A O 1
ATOM 871 N N . MET A 1 113 ? 4.272 -1.449 13.524 1.00 32.62 113 MET A N 1
ATOM 872 C CA . MET A 1 113 ? 2.938 -1.559 14.109 1.00 32.62 113 MET A CA 1
ATOM 873 C C . MET A 1 113 ? 3.007 -1.160 15.582 1.00 32.62 113 MET A C 1
ATOM 875 O O . MET A 1 113 ? 3.615 -1.860 16.389 1.00 32.62 113 MET A O 1
ATOM 879 N N . SER A 1 114 ? 2.367 -0.051 15.944 1.00 34.03 114 SER A N 1
ATOM 880 C CA . SER A 1 114 ? 2.205 0.340 17.341 1.00 34.03 114 SER A CA 1
ATOM 881 C C . SER A 1 114 ? 0.833 -0.112 17.832 1.00 34.03 114 SER A C 1
ATOM 883 O O . SER A 1 114 ? -0.194 0.171 17.215 1.00 34.03 114 SER A O 1
ATOM 885 N N . SER A 1 115 ? 0.790 -0.860 18.932 1.00 36.44 115 SER A N 1
ATOM 886 C CA . SER A 1 115 ? -0.475 -1.337 19.500 1.00 36.44 115 SER A CA 1
ATOM 887 C C . SER A 1 115 ? -1.077 -0.248 20.381 1.00 36.44 115 SER A C 1
ATOM 889 O O . SER A 1 115 ? -0.451 0.166 21.355 1.00 36.44 115 SER A O 1
ATOM 891 N N . ARG A 1 116 ? -2.296 0.211 20.068 1.00 40.72 116 ARG A N 1
ATOM 892 C CA . ARG A 1 116 ? -3.024 1.164 20.911 1.00 40.72 116 ARG A CA 1
ATOM 893 C C . ARG A 1 116 ? -4.227 0.463 21.534 1.00 40.72 116 ARG A C 1
ATOM 895 O O . ARG A 1 116 ? -5.162 0.070 20.841 1.00 40.72 116 ARG A O 1
ATOM 902 N N . CYS A 1 117 ? -4.188 0.289 22.851 1.00 36.53 117 CYS A N 1
ATOM 903 C CA . CYS A 1 117 ? -5.316 -0.245 23.606 1.00 36.53 117 CYS A CA 1
ATOM 904 C C . CYS A 1 117 ? -6.328 0.886 23.832 1.00 36.53 117 CYS A C 1
ATOM 906 O O . CYS A 1 117 ? -6.000 1.886 24.475 1.00 36.53 117 CYS A O 1
ATOM 908 N N . ILE A 1 118 ? -7.531 0.761 23.269 1.00 47.78 118 ILE A N 1
ATOM 909 C CA . ILE A 1 118 ? -8.628 1.695 23.523 1.00 47.78 118 ILE A CA 1
ATOM 910 C C . ILE A 1 118 ? -9.511 1.050 24.592 1.00 47.78 118 ILE A C 1
ATOM 912 O O . ILE A 1 118 ? -10.105 -0.008 24.388 1.00 47.78 118 ILE A O 1
ATOM 916 N N . ARG A 1 119 ? -9.566 1.682 25.766 1.00 37.53 119 ARG A N 1
ATOM 917 C CA . ARG A 1 119 ? -10.434 1.261 26.867 1.00 37.53 119 ARG A CA 1
ATOM 918 C C . ARG A 1 119 ? -11.852 1.718 26.532 1.00 37.53 119 ARG A C 1
ATOM 920 O O . ARG A 1 119 ? -12.100 2.920 26.495 1.00 37.53 119 ARG A O 1
ATOM 927 N N . VAL A 1 120 ? -12.753 0.782 26.250 1.00 42.72 120 VAL A N 1
ATOM 928 C CA . VAL A 1 120 ? -14.165 1.101 26.019 1.00 42.72 120 VAL A CA 1
ATOM 929 C C . VAL A 1 120 ? -14.894 0.893 27.343 1.00 42.72 120 VAL A C 1
ATOM 931 O O . VAL A 1 120 ? -14.865 -0.197 27.910 1.00 42.72 120 VAL A O 1
ATOM 934 N N . SER A 1 121 ? -15.459 1.970 27.887 1.00 33.28 121 SER A N 1
ATOM 935 C CA . SER A 1 121 ? -16.264 1.926 29.108 1.00 33.28 121 SER A CA 1
ATOM 936 C C . SER A 1 121 ? -17.534 1.105 28.874 1.00 33.28 121 SER A C 1
ATOM 938 O O . SER A 1 121 ? -18.137 1.184 27.806 1.00 33.28 121 SER A O 1
ATOM 940 N N . THR A 1 122 ? -17.888 0.308 29.878 1.00 34.28 122 THR A N 1
ATOM 941 C CA . THR A 1 122 ? -19.064 -0.564 29.964 1.00 34.28 122 THR A CA 1
ATOM 942 C C . THR A 1 122 ? -20.382 0.147 29.651 1.00 34.28 122 THR A C 1
ATOM 944 O O . THR A 1 122 ? -20.551 1.309 30.022 1.00 34.28 122 THR A O 1
ATOM 947 N N . VAL A 1 123 ? -21.301 -0.589 29.011 1.00 34.69 123 VAL A N 1
ATOM 948 C CA . VAL A 1 123 ? -22.754 -0.430 29.214 1.00 34.69 123 VAL A CA 1
ATOM 949 C C . VAL A 1 123 ? -23.083 -0.856 30.638 1.00 34.69 123 VAL A C 1
ATOM 951 O O . VAL A 1 123 ? -22.474 -1.860 31.076 1.00 34.69 123 VAL A O 1
#